Protein AF-I2CQ21-F1 (afdb_monomer)

Solvent-accessible surface area (backbone atoms only — not comparable to full-atom values): 5285 Å² total; per-residue (Å²): 84,72,66,58,32,40,74,77,46,76,63,48,84,68,95,44,63,72,60,32,46,68,35,69,90,32,47,75,69,53,30,38,48,48,36,18,72,77,64,67,38,80,33,63,74,72,47,75,64,55,52,50,48,34,45,73,70,59,76,43,76,92,64,90,50,64,68,62,47,37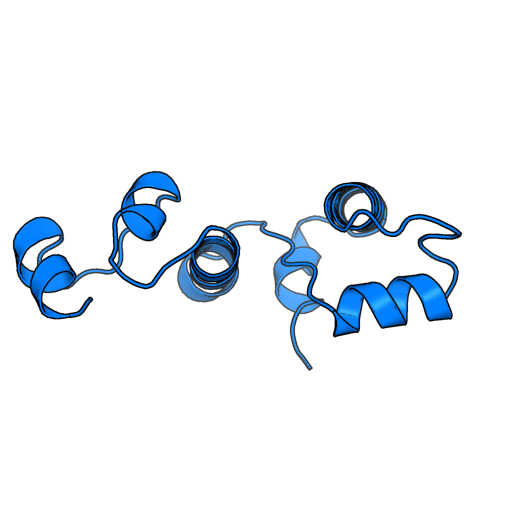,53,52,49,59,71,73,42,61,65,90,46,31,58,61,74,68,66,135

Secondary structure (DSSP, 8-state):
-HHHHHHHHTTPPPSSHHHHHTSTT--HHHHHHHHHHHS--------HHHHHHHHHTTSS-S---HHHHHHHHHHHS-GGGHHHHT--

Sequence (88 aa):
MAQKLVDDFGGEVPSTFAELESLPGVGHKTASVVMSEAFAYPAFPVDTHVHRCARRWGLCQDTPDVKKVEAALKALFPQESWSKIGLQ

pLDDT: mean 74.21, std 7.57, range [41.22, 82.88]

Nearest PDB structures (foldseek):
  1p59-assembly1_A  TM=8.375E-01  e=4.959E-06  Geobacillus stearothermophilus
  1orp-assembly1_A  TM=8.229E-01  e=2.128E-05  Geobacillus stearothermophilus
  8dwd-assembly1_A  TM=7.983E-01  e=1.003E-01  Geobacillus stearothermophilus
  6u7t-assembly1_A  TM=7.982E-01  e=8.970E-02  Geobacillus stearothermophilus
  1kqj-assembly1_A  TM=6.335E-01  e=1.661E-01  Escherichia coli

Radius of gyration: 14.94 Å; Cα contacts (8 Å, |Δi|>4): 87; chains: 1; bounding box: 37×22×37 Å

InterPro domains:
  IPR000445 Helix-hairpin-helix motif [PF00633] (9-36)
  IPR003265 HhH-GPD domain [PF00730] (2-78)
  IPR003265 HhH-GPD domain [SM00478] (1-88)
  IPR003265 HhH-GPD domain [cd00056] (1-85)
  IPR004036 Endonuclease III-like, conserved site-2 [PS01155] (11-40)
  IPR011257 DNA glycosylase [SSF48150] (1-85)
  IPR023170 Helix-hairpin-helix, base-excision DNA repair, C-terminal [G3DSA:1.10.1670.10] (42-82)

Foldseek 3Di:
DQVCCCVVVVRDDDQDQVVQCVDVPRDSLNSLLCNCPVVVHLGQRDDPVNVVVCCVVVLDPPDPDSVVSRVSVPVVDDSNCRSVVNDD

Mean predicted aligned error: 9.64 Å

Structure (mmCIF, N/CA/C/O backbone):
data_AF-I2CQ21-F1
#
_entry.id   AF-I2CQ21-F1
#
loop_
_atom_site.group_PDB
_atom_site.id
_atom_site.type_symbol
_atom_site.label_atom_id
_atom_site.label_alt_id
_atom_site.label_comp_id
_atom_site.label_asym_id
_atom_site.label_entity_id
_atom_site.label_seq_id
_atom_site.pdbx_PDB_ins_code
_atom_site.Cartn_x
_atom_site.Cartn_y
_atom_site.Cartn_z
_atom_site.occupancy
_atom_site.B_iso_or_equiv
_atom_site.auth_seq_id
_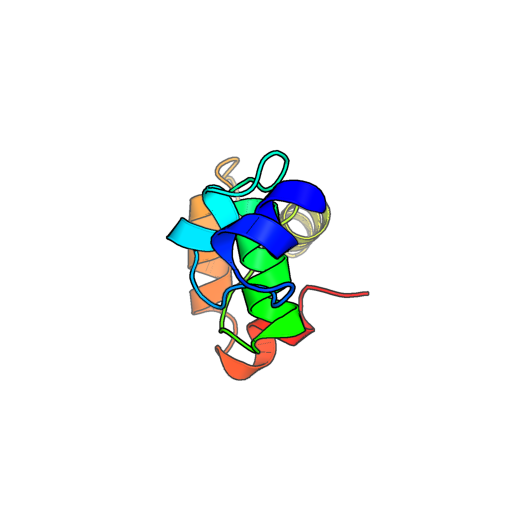atom_site.auth_comp_id
_atom_site.auth_asym_id
_atom_site.auth_atom_id
_atom_site.pdbx_PDB_model_num
ATOM 1 N N . MET A 1 1 ? -6.423 2.433 17.571 1.00 64.81 1 MET A N 1
ATOM 2 C CA . MET A 1 1 ? -6.915 1.736 16.366 1.00 64.81 1 MET A CA 1
ATOM 3 C C . MET A 1 1 ? -8.192 0.958 16.664 1.00 64.81 1 MET A C 1
ATOM 5 O O . MET A 1 1 ? -9.226 1.387 16.186 1.00 64.81 1 MET A O 1
ATOM 9 N N . ALA A 1 2 ? -8.157 -0.087 17.503 1.00 69.81 2 ALA A N 1
ATOM 10 C CA . ALA A 1 2 ? -9.335 -0.921 17.796 1.00 69.81 2 ALA A CA 1
ATOM 11 C C . ALA A 1 2 ? -10.542 -0.145 18.362 1.00 69.81 2 ALA A C 1
ATOM 13 O O . ALA A 1 2 ? -11.645 -0.314 17.868 1.00 69.81 2 ALA A O 1
ATOM 14 N N . GLN A 1 3 ? -10.324 0.761 19.324 1.00 76.19 3 GLN A N 1
ATOM 15 C CA . GLN A 1 3 ? -11.409 1.545 19.932 1.00 76.19 3 GLN A CA 1
ATOM 16 C C . GLN A 1 3 ? -12.144 2.422 18.902 1.00 76.19 3 GLN A C 1
ATOM 18 O O . GLN A 1 3 ? -13.351 2.327 18.761 1.00 76.19 3 GLN A O 1
ATOM 23 N N . LYS A 1 4 ? -11.394 3.173 18.082 1.00 75.56 4 LYS A N 1
ATOM 24 C CA . LYS A 1 4 ? -11.954 4.030 17.025 1.00 75.56 4 LYS A CA 1
ATOM 25 C C . LYS A 1 4 ? -12.696 3.237 15.940 1.00 75.56 4 LYS A C 1
ATOM 27 O O . LYS A 1 4 ? -13.675 3.719 15.398 1.00 75.56 4 LYS A O 1
ATOM 32 N N . LEU A 1 5 ? -12.243 2.022 15.627 1.00 77.44 5 LEU A N 1
ATOM 33 C CA . LEU A 1 5 ? -12.923 1.156 14.660 1.00 77.44 5 LEU A CA 1
ATOM 34 C C . LEU A 1 5 ? -14.306 0.722 15.168 1.00 77.44 5 LEU A C 1
ATOM 36 O O . LEU A 1 5 ? -15.267 0.686 14.410 1.00 77.44 5 LEU A O 1
ATOM 40 N N . VAL A 1 6 ? -14.402 0.397 16.458 1.00 78.81 6 VAL A N 1
ATOM 41 C CA . VAL A 1 6 ? -15.667 0.011 17.091 1.00 78.81 6 VAL A CA 1
ATOM 42 C C . VAL 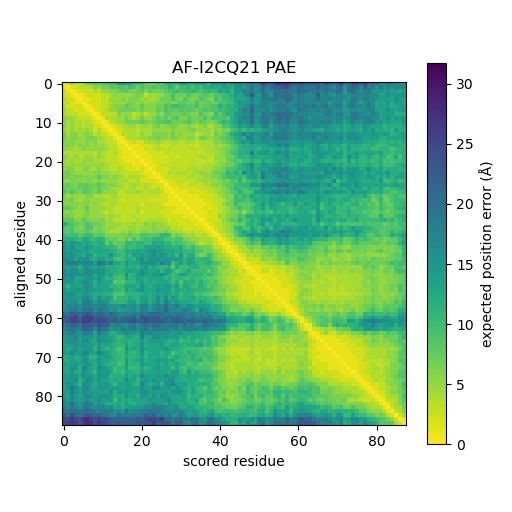A 1 6 ? -16.596 1.216 17.225 1.00 78.81 6 VAL A C 1
ATOM 44 O O . VAL A 1 6 ? -17.773 1.104 16.893 1.00 78.81 6 VAL A O 1
ATOM 47 N N . ASP A 1 7 ? -16.059 2.359 17.651 1.00 80.56 7 ASP A N 1
ATOM 48 C CA . ASP A 1 7 ? -16.846 3.559 17.934 1.00 80.56 7 ASP A CA 1
ATOM 49 C C . ASP A 1 7 ? -17.354 4.250 16.650 1.00 80.56 7 ASP A C 1
ATOM 51 O O . ASP A 1 7 ? -18.529 4.608 16.580 1.00 80.56 7 ASP A O 1
ATOM 55 N N . ASP A 1 8 ? -16.503 4.397 15.623 1.00 78.19 8 ASP A N 1
ATOM 56 C CA . ASP A 1 8 ? -16.826 5.163 14.405 1.00 78.19 8 ASP A CA 1
ATOM 57 C C . ASP A 1 8 ? -17.300 4.276 13.236 1.00 78.19 8 ASP A C 1
ATOM 59 O O . ASP A 1 8 ? -18.053 4.739 12.380 1.00 78.19 8 ASP A O 1
ATOM 63 N N . PHE A 1 9 ? -16.873 3.007 13.185 1.00 78.44 9 PHE A N 1
ATOM 64 C CA . PHE A 1 9 ? -17.130 2.091 12.059 1.00 78.44 9 PHE A CA 1
ATOM 65 C C . PHE A 1 9 ? -17.864 0.804 12.473 1.00 78.44 9 PHE A C 1
ATOM 67 O O . PHE A 1 9 ? -17.934 -0.152 11.704 1.00 78.44 9 PHE A O 1
ATOM 74 N N . GLY A 1 10 ? -18.402 0.741 13.698 1.00 78.50 10 GLY A N 1
ATOM 75 C CA . GLY A 1 10 ? -19.194 -0.401 14.171 1.00 78.50 10 GLY A CA 1
ATOM 76 C C . GLY 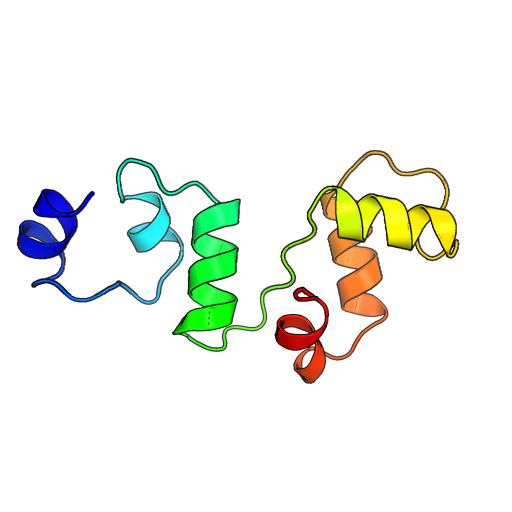A 1 10 ? -18.414 -1.716 14.283 1.00 78.50 10 GLY A C 1
ATOM 77 O O . GLY A 1 10 ? -19.013 -2.785 14.358 1.00 78.50 10 GLY A O 1
ATOM 78 N N . GLY A 1 11 ? -17.080 -1.651 14.293 1.00 77.31 11 GLY A N 1
ATOM 79 C CA . GLY A 1 11 ? -16.201 -2.819 14.319 1.00 77.31 11 GLY A CA 1
ATOM 80 C C . GLY A 1 11 ? -15.879 -3.397 12.940 1.00 77.31 11 GLY A C 1
ATOM 81 O O . GL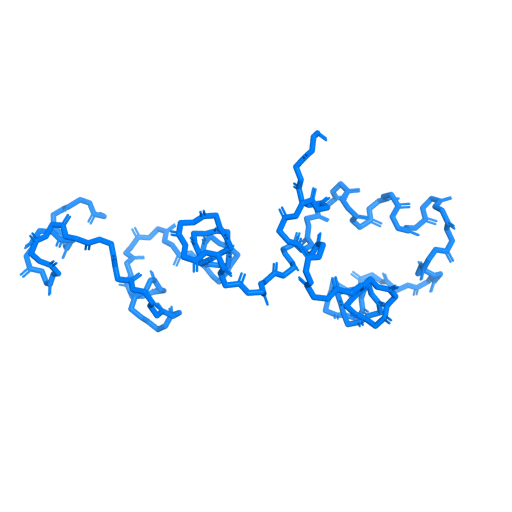Y A 1 11 ? -15.146 -4.383 12.866 1.00 77.31 11 GLY A O 1
ATOM 82 N N . GLU A 1 12 ? -16.364 -2.782 11.860 1.00 78.62 12 GLU A N 1
ATOM 83 C CA . GLU A 1 12 ? -16.024 -3.165 10.491 1.00 78.62 12 GLU A CA 1
ATOM 84 C C . GLU A 1 12 ? -14.853 -2.332 9.958 1.00 78.62 12 GLU A C 1
ATOM 86 O O . GLU A 1 12 ? -14.652 -1.170 10.315 1.00 78.62 12 GLU A O 1
ATOM 91 N N . VAL A 1 13 ? -14.030 -2.948 9.107 1.00 79.75 13 VAL A N 1
ATOM 92 C CA . VAL A 1 13 ? -12.936 -2.236 8.442 1.00 79.75 13 VAL A CA 1
ATOM 93 C C . VAL A 1 13 ? -13.531 -1.426 7.290 1.00 79.75 13 VAL A C 1
ATOM 95 O O . VAL A 1 13 ? -14.183 -2.019 6.432 1.00 79.75 13 VAL A O 1
ATOM 98 N N . PRO A 1 14 ? -13.319 -0.101 7.234 1.00 79.12 14 PRO A N 1
ATOM 99 C CA . PRO A 1 14 ? -13.849 0.715 6.151 1.00 79.12 14 PRO A CA 1
ATOM 100 C C . PRO A 1 14 ? -13.142 0.422 4.823 1.00 79.12 14 PRO A C 1
ATOM 102 O O . PRO A 1 14 ? -11.940 0.152 4.782 1.00 79.12 14 PRO A O 1
ATOM 105 N N . SER A 1 15 ? -13.890 0.522 3.724 1.00 78.06 15 SER A N 1
ATOM 106 C CA . SER A 1 15 ? -13.432 0.200 2.366 1.00 78.06 15 SER A CA 1
ATOM 107 C C . SER A 1 15 ? -12.974 1.425 1.566 1.00 78.06 15 SER A C 1
ATOM 109 O O . SER A 1 15 ? -13.005 1.406 0.333 1.00 78.06 15 SER A O 1
ATOM 111 N N . THR A 1 16 ? -12.606 2.526 2.228 1.00 81.31 16 THR A N 1
ATOM 112 C CA . THR A 1 16 ? -12.121 3.739 1.557 1.00 81.31 16 THR A CA 1
ATOM 113 C C . THR A 1 16 ? -10.787 4.216 2.122 1.00 81.31 16 THR A C 1
ATOM 115 O O . THR A 1 16 ? -10.500 4.094 3.313 1.00 81.31 16 THR A O 1
ATOM 118 N N . PHE A 1 17 ? -9.952 4.801 1.256 1.00 78.56 17 PHE A N 1
ATOM 119 C CA . PHE A 1 17 ? -8.637 5.317 1.646 1.00 78.56 17 PHE A CA 1
ATOM 120 C C . PHE A 1 17 ? -8.722 6.401 2.722 1.00 78.56 17 PHE A C 1
ATOM 122 O O . PHE A 1 17 ? -7.955 6.358 3.675 1.00 78.56 17 PHE A O 1
ATOM 129 N N . ALA A 1 18 ? -9.658 7.345 2.592 1.00 81.62 18 ALA A N 1
ATOM 130 C CA . ALA A 1 18 ? -9.798 8.451 3.538 1.00 81.62 18 ALA A CA 1
ATOM 131 C C . ALA A 1 18 ? -10.178 7.958 4.943 1.00 81.62 18 ALA A C 1
ATOM 133 O O . ALA A 1 18 ? -9.646 8.443 5.939 1.00 81.62 18 ALA A O 1
ATOM 134 N N . GLU A 1 19 ? -11.063 6.964 5.028 1.00 82.25 19 GLU A N 1
ATOM 135 C CA . GLU A 1 19 ? -11.479 6.377 6.301 1.00 82.25 19 GLU A CA 1
ATOM 136 C C . GLU A 1 19 ? -10.367 5.527 6.916 1.00 82.25 19 GLU A C 1
ATOM 138 O O . GLU A 1 19 ? -10.096 5.655 8.110 1.00 82.25 19 GLU A O 1
ATOM 143 N N . LEU A 1 20 ? -9.660 4.732 6.106 1.00 81.44 20 LEU A N 1
ATOM 144 C CA . LEU A 1 20 ? -8.502 3.965 6.564 1.00 81.44 20 LEU A CA 1
ATOM 145 C C . LEU A 1 20 ? -7.384 4.882 7.074 1.00 81.44 20 LEU A C 1
ATOM 147 O O . LEU A 1 20 ? -6.861 4.641 8.155 1.00 81.44 20 LEU A O 1
ATOM 151 N N . GLU A 1 21 ? -7.054 5.959 6.361 1.00 82.88 21 GLU A N 1
ATOM 152 C CA . GLU A 1 21 ? -6.055 6.951 6.794 1.00 82.88 21 GLU A CA 1
ATOM 153 C C . GLU A 1 21 ? -6.491 7.752 8.026 1.00 82.88 21 GLU A C 1
ATOM 155 O O . GLU A 1 21 ? -5.653 8.272 8.764 1.00 82.88 21 GLU A O 1
ATOM 160 N N . SER A 1 22 ? -7.797 7.828 8.294 1.00 82.88 22 SER A N 1
ATOM 161 C CA . SER A 1 22 ? -8.316 8.436 9.521 1.00 82.88 22 SER A CA 1
ATOM 162 C C . SER A 1 22 ? -8.034 7.588 10.772 1.00 82.88 22 SER A C 1
ATOM 164 O O . SER A 1 22 ? -8.158 8.085 11.904 1.00 82.88 22 SER A O 1
ATOM 166 N N . LEU A 1 23 ? -7.672 6.308 10.599 1.00 81.94 23 LEU A N 1
ATOM 167 C CA . LEU A 1 23 ? -7.374 5.408 11.703 1.00 81.94 23 LEU A CA 1
ATOM 168 C C . LEU A 1 23 ? -5.966 5.681 12.255 1.00 81.94 23 LEU A C 1
ATOM 170 O O . LEU A 1 23 ? -4.976 5.659 11.521 1.00 81.94 23 LEU A O 1
ATOM 174 N N . PRO A 1 24 ? -5.826 5.872 13.578 1.00 78.44 24 PRO A N 1
ATOM 175 C CA . PRO A 1 24 ? -4.526 6.120 14.185 1.00 78.44 24 PRO A CA 1
ATOM 176 C C . PRO A 1 24 ? -3.615 4.898 14.008 1.00 78.44 24 PRO A C 1
ATOM 178 O O . PRO A 1 24 ? -3.919 3.819 14.524 1.00 78.44 24 PRO A O 1
ATOM 181 N N . GLY A 1 25 ? -2.500 5.095 13.296 1.00 78.50 25 GLY A N 1
ATOM 182 C CA . GLY A 1 25 ? -1.510 4.061 12.963 1.00 78.50 25 GLY A CA 1
ATOM 183 C C . GLY A 1 25 ? -1.577 3.540 11.521 1.00 78.50 25 GLY A C 1
ATOM 184 O O . GLY A 1 25 ? -0.692 2.787 11.114 1.00 78.50 25 GLY A O 1
ATOM 185 N N . VAL A 1 26 ? -2.572 3.956 10.732 1.00 80.81 26 VAL A N 1
ATOM 186 C CA . VAL A 1 26 ? -2.715 3.572 9.321 1.00 80.81 26 VAL A CA 1
ATOM 187 C C . VAL A 1 26 ? -2.274 4.738 8.436 1.00 80.81 26 VAL A C 1
ATOM 189 O O . VAL A 1 26 ? -2.962 5.742 8.314 1.00 80.81 26 VAL A O 1
ATOM 192 N N . GLY A 1 27 ? -1.093 4.619 7.825 1.00 80.31 27 GLY A N 1
ATOM 193 C CA . GLY A 1 27 ? -0.642 5.552 6.786 1.00 80.31 27 GLY A CA 1
ATOM 194 C C . GLY A 1 27 ? -1.067 5.106 5.383 1.00 80.31 27 GLY A C 1
ATOM 195 O O . GLY A 1 27 ? -1.521 3.977 5.201 1.00 80.31 27 GLY A O 1
ATOM 196 N N . HIS A 1 28 ? -0.815 5.947 4.373 1.00 78.12 28 HIS A N 1
ATOM 197 C CA . HIS A 1 28 ? -1.174 5.698 2.965 1.00 78.12 28 HIS A CA 1
ATOM 198 C C . HIS A 1 28 ? -0.748 4.313 2.444 1.00 78.12 28 HIS A C 1
ATOM 200 O O . HIS A 1 28 ? -1.487 3.631 1.732 1.00 78.12 28 HIS A O 1
ATOM 206 N N . LYS A 1 29 ? 0.442 3.846 2.846 1.00 74.00 29 LYS A N 1
ATOM 207 C CA . LYS A 1 29 ? 0.945 2.513 2.484 1.00 74.00 29 LYS A CA 1
ATOM 208 C C . LYS A 1 29 ? 0.118 1.395 3.124 1.00 74.00 29 LYS A C 1
ATOM 210 O O . LYS A 1 29 ? -0.249 0.446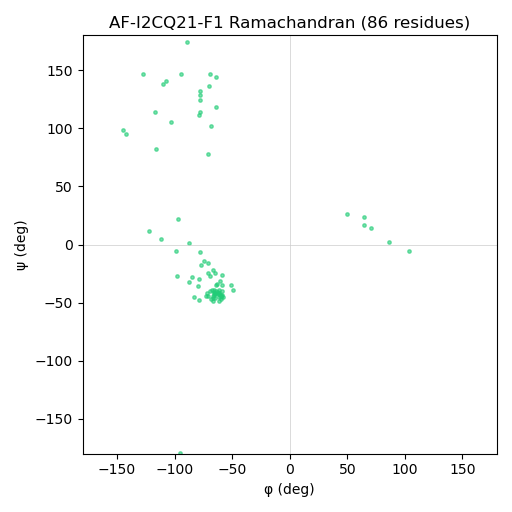 2.442 1.00 74.00 29 LYS A O 1
ATOM 215 N N . THR A 1 30 ? -0.181 1.509 4.416 1.00 78.62 30 THR A N 1
ATOM 216 C CA . THR A 1 30 ? -0.982 0.521 5.151 1.00 78.62 30 THR A CA 1
ATOM 217 C C . THR A 1 30 ? -2.407 0.474 4.609 1.00 78.62 30 THR A C 1
ATOM 219 O O . THR A 1 30 ? -2.923 -0.613 4.369 1.00 78.62 30 THR A O 1
ATOM 222 N N . ALA A 1 31 ? -3.005 1.636 4.327 1.00 80.81 31 ALA A N 1
ATOM 223 C CA . ALA A 1 31 ? -4.309 1.724 3.675 1.00 80.81 31 ALA A CA 1
ATOM 224 C C . ALA A 1 31 ? -4.294 1.031 2.303 1.00 80.81 31 ALA A C 1
ATOM 226 O O . ALA A 1 31 ? -5.184 0.243 2.008 1.00 80.81 31 ALA A O 1
ATOM 227 N N . SER A 1 32 ? -3.242 1.235 1.501 1.00 74.38 32 SER A N 1
ATOM 228 C CA . SER A 1 32 ? -3.094 0.582 0.191 1.00 74.38 32 SER A CA 1
ATOM 229 C C . SER A 1 32 ? -3.027 -0.944 0.282 1.00 74.38 32 SER A C 1
ATOM 231 O O . SER A 1 32 ? -3.616 -1.625 -0.553 1.00 74.38 32 SER A O 1
ATOM 233 N N . VAL A 1 33 ? -2.344 -1.487 1.295 1.00 76.50 33 VAL A N 1
ATOM 234 C CA . VAL A 1 33 ? -2.279 -2.940 1.524 1.00 76.50 33 VAL A CA 1
ATOM 235 C C . VAL A 1 33 ? -3.641 -3.481 1.948 1.00 76.50 33 VAL A C 1
ATOM 237 O O . VAL A 1 33 ? -4.101 -4.454 1.369 1.00 76.50 33 VAL A O 1
ATOM 240 N N . VAL A 1 34 ? -4.322 -2.836 2.900 1.00 81.12 34 VAL A N 1
ATOM 241 C CA . VAL A 1 34 ? -5.664 -3.263 3.337 1.00 81.12 34 VAL A CA 1
ATOM 242 C C . VAL A 1 34 ? -6.661 -3.202 2.177 1.00 81.12 34 VAL A C 1
ATOM 244 O O . VAL A 1 34 ? -7.422 -4.139 1.976 1.00 81.12 34 VAL A O 1
ATOM 247 N N . MET A 1 35 ? -6.615 -2.151 1.358 1.00 80.75 35 MET A N 1
ATOM 248 C CA . MET A 1 35 ? -7.445 -2.032 0.156 1.00 80.75 35 MET A CA 1
ATOM 249 C C . MET A 1 35 ? -7.150 -3.139 -0.867 1.00 80.75 35 MET A C 1
ATOM 251 O O . MET A 1 35 ? -8.084 -3.721 -1.416 1.00 80.75 35 MET A O 1
ATOM 255 N N . SER A 1 36 ? -5.875 -3.464 -1.096 1.00 74.25 36 SER A N 1
ATOM 256 C CA . SER A 1 36 ? -5.467 -4.540 -2.011 1.00 74.25 36 SER A CA 1
ATOM 257 C C . SER A 1 36 ? -5.871 -5.929 -1.513 1.00 74.25 36 SER A C 1
ATOM 259 O O . SER A 1 36 ? -6.449 -6.708 -2.265 1.00 74.25 36 SER A O 1
ATOM 261 N N . GLU A 1 37 ? -5.580 -6.237 -0.249 1.00 74.69 37 GLU A N 1
ATOM 262 C CA . GLU A 1 37 ? -5.737 -7.577 0.328 1.00 74.69 37 GLU A CA 1
ATOM 263 C C . GLU A 1 37 ? -7.168 -7.856 0.798 1.00 74.69 37 GLU A C 1
ATOM 265 O O . GLU A 1 37 ? -7.714 -8.921 0.525 1.00 74.69 37 GLU A O 1
ATOM 270 N N . ALA A 1 38 ? -7.793 -6.909 1.505 1.00 75.31 38 ALA A N 1
ATOM 271 C CA . ALA A 1 38 ? -9.114 -7.112 2.102 1.00 75.31 38 ALA A CA 1
ATOM 272 C C . ALA A 1 38 ? -10.259 -6.769 1.140 1.00 75.31 38 ALA A C 1
ATOM 274 O O . ALA A 1 38 ? -11.309 -7.404 1.194 1.00 75.31 38 ALA A O 1
ATOM 275 N N . PHE A 1 39 ? -10.061 -5.790 0.250 1.00 73.62 39 PHE A N 1
ATOM 276 C CA . PHE A 1 39 ? -11.110 -5.296 -0.653 1.00 73.62 39 PHE A CA 1
ATOM 277 C C . PHE A 1 39 ? -10.865 -5.618 -2.129 1.00 73.62 39 PHE A C 1
ATOM 279 O O . PHE A 1 39 ? -11.633 -5.168 -2.978 1.00 73.62 39 PHE A O 1
ATOM 286 N N . ALA A 1 40 ? -9.811 -6.384 -2.447 1.00 68.25 40 ALA A N 1
ATOM 287 C CA . ALA A 1 40 ? -9.398 -6.699 -3.818 1.00 68.25 40 ALA A CA 1
ATOM 288 C C . ALA A 1 40 ? -9.289 -5.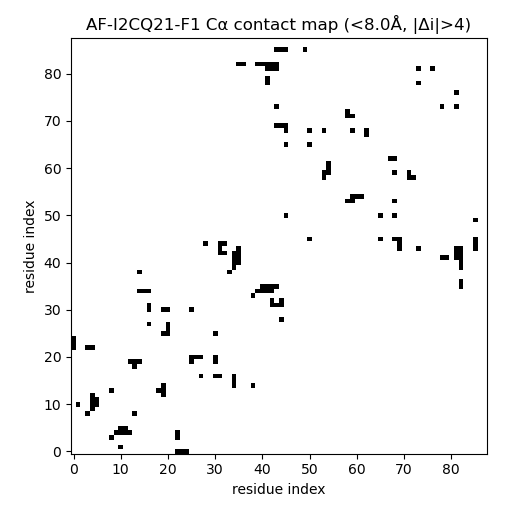452 -4.719 1.00 68.25 40 ALA A C 1
ATOM 290 O O . ALA A 1 40 ? -9.457 -5.524 -5.939 1.00 68.25 40 ALA A O 1
ATOM 291 N N . TYR A 1 41 ? -9.028 -4.289 -4.117 1.00 70.56 41 TYR A N 1
ATOM 292 C CA . TYR A 1 41 ? -8.882 -3.044 -4.846 1.00 70.56 41 TYR A CA 1
ATOM 293 C C . TYR A 1 41 ? -7.574 -3.104 -5.639 1.00 70.56 41 TYR A C 1
ATOM 295 O O . TYR A 1 41 ? -6.557 -3.520 -5.081 1.00 70.56 41 TYR A O 1
ATOM 303 N N . PRO A 1 42 ? -7.543 -2.674 -6.911 1.00 63.78 42 PRO A N 1
ATOM 304 C CA . PRO A 1 42 ? -6.325 -2.674 -7.712 1.00 63.78 42 PRO A CA 1
ATOM 305 C C . PRO A 1 42 ? -5.367 -1.585 -7.205 1.00 63.78 42 PRO A C 1
ATOM 307 O O . PRO A 1 42 ? -5.235 -0.503 -7.780 1.00 63.78 42 PRO A O 1
ATOM 310 N N . ALA A 1 43 ? -4.685 -1.871 -6.101 1.00 66.00 43 ALA A N 1
ATOM 311 C CA . ALA A 1 43 ? -3.573 -1.105 -5.573 1.00 66.00 43 ALA A CA 1
ATOM 312 C C . ALA A 1 43 ? -2.283 -1.897 -5.798 1.00 66.00 43 ALA A C 1
ATOM 314 O O . ALA A 1 43 ? -2.251 -3.117 -5.677 1.00 66.00 43 ALA A O 1
ATOM 315 N N . PHE A 1 44 ? -1.213 -1.189 -6.153 1.00 67.31 44 PHE A N 1
ATOM 316 C CA . PHE A 1 44 ? 0.099 -1.783 -6.388 1.00 67.31 44 PHE A CA 1
ATOM 317 C C . PHE A 1 44 ? 1.077 -1.229 -5.349 1.00 67.31 44 PHE A C 1
ATOM 319 O O . PHE A 1 44 ? 1.760 -0.238 -5.620 1.00 67.31 44 PHE A O 1
ATOM 326 N N . PRO A 1 45 ? 1.101 -1.786 -4.126 1.00 66.31 45 PRO A N 1
ATOM 327 C CA . PRO A 1 45 ? 1.983 -1.295 -3.081 1.00 66.31 45 PRO A CA 1
ATOM 328 C C . PRO A 1 45 ? 3.440 -1.603 -3.448 1.00 66.31 45 PRO A C 1
ATOM 330 O O . PRO A 1 45 ? 3.919 -2.721 -3.285 1.00 66.31 45 PRO A O 1
ATOM 333 N N . VAL A 1 46 ? 4.174 -0.597 -3.928 1.00 66.62 46 VAL A N 1
ATOM 334 C CA . VAL A 1 46 ? 5.623 -0.721 -4.133 1.00 66.62 46 VAL A CA 1
ATOM 335 C C . VAL A 1 46 ? 6.320 -0.563 -2.790 1.00 66.62 46 VAL A C 1
ATOM 337 O O . VAL A 1 46 ? 6.348 0.519 -2.201 1.00 66.62 46 VAL A O 1
ATOM 340 N N . ASP A 1 47 ? 6.902 -1.647 -2.292 1.00 70.94 47 ASP A N 1
ATOM 341 C CA . ASP A 1 47 ? 7.794 -1.605 -1.143 1.00 70.94 47 ASP A CA 1
ATOM 342 C C . ASP A 1 47 ? 9.273 -1.521 -1.568 1.00 70.94 47 ASP A C 1
ATOM 344 O O . ASP A 1 47 ? 9.624 -1.456 -2.748 1.00 70.94 47 ASP A O 1
ATOM 348 N N . THR A 1 48 ? 10.174 -1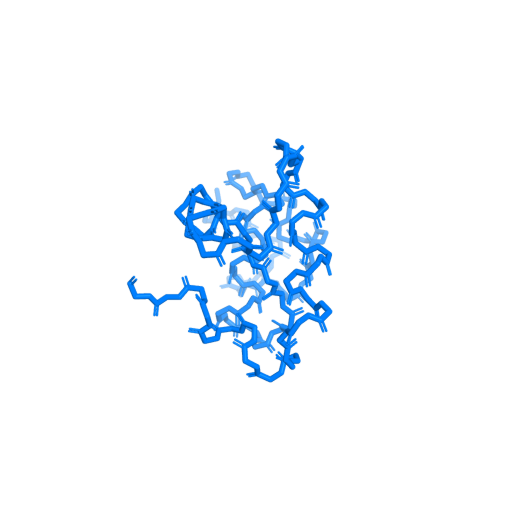.496 -0.587 1.00 73.50 48 THR A N 1
ATOM 349 C CA . THR A 1 48 ? 11.621 -1.443 -0.828 1.00 73.50 48 THR A CA 1
ATOM 350 C C . THR A 1 48 ? 12.159 -2.700 -1.517 1.00 73.50 48 THR A C 1
ATOM 352 O O . THR A 1 48 ? 13.190 -2.624 -2.186 1.00 73.50 48 THR A O 1
ATOM 355 N N . HIS A 1 49 ? 11.490 -3.849 -1.390 1.00 76.88 49 HIS A N 1
ATOM 356 C CA . HIS A 1 49 ? 11.888 -5.106 -2.020 1.00 76.88 49 HIS A CA 1
ATOM 357 C C . HIS A 1 49 ? 11.477 -5.127 -3.492 1.00 76.88 49 HIS A C 1
ATOM 359 O O . HIS A 1 49 ? 12.325 -5.387 -4.345 1.00 76.88 49 HIS A O 1
ATOM 365 N N . VAL A 1 50 ? 10.234 -4.758 -3.802 1.00 74.44 50 VAL A N 1
ATOM 366 C CA . VAL A 1 50 ? 9.719 -4.576 -5.164 1.00 74.44 50 VAL A CA 1
ATOM 367 C C . VAL A 1 50 ? 10.533 -3.512 -5.892 1.00 74.44 50 VAL A C 1
ATOM 369 O O . VAL A 1 50 ? 10.978 -3.743 -7.014 1.00 74.44 50 VAL A O 1
ATOM 372 N N . HIS A 1 51 ? 10.827 -2.382 -5.240 1.00 75.50 51 HIS A N 1
ATOM 373 C CA . HIS A 1 51 ? 11.694 -1.340 -5.803 1.00 75.50 51 HIS A CA 1
ATOM 374 C C . HIS A 1 51 ? 13.099 -1.864 -6.125 1.00 75.50 51 HIS A C 1
ATOM 376 O O . HIS A 1 51 ? 13.628 -1.627 -7.215 1.00 75.50 51 HIS A O 1
ATOM 382 N N . ARG A 1 52 ? 13.694 -2.638 -5.210 1.00 77.88 52 ARG A N 1
ATOM 383 C CA . ARG A 1 52 ? 15.007 -3.263 -5.409 1.00 77.88 52 ARG A CA 1
ATOM 384 C C . ARG A 1 52 ? 14.993 -4.294 -6.540 1.00 77.88 52 ARG A C 1
ATOM 386 O O . ARG A 1 52 ? 15.931 -4.316 -7.336 1.00 77.88 52 ARG A O 1
ATOM 393 N N . CYS A 1 53 ? 13.954 -5.120 -6.642 1.00 79.88 53 CYS A N 1
ATOM 394 C CA . CYS A 1 53 ? 13.792 -6.097 -7.719 1.00 79.88 53 CYS A CA 1
ATOM 395 C C . CYS A 1 53 ? 13.575 -5.413 -9.073 1.00 79.88 53 CYS A C 1
ATOM 397 O O . CYS A 1 53 ? 14.260 -5.753 -10.032 1.00 79.88 53 CYS A O 1
ATOM 399 N N . ALA A 1 54 ? 12.722 -4.388 -9.139 1.00 78.19 54 ALA A N 1
ATOM 400 C CA . ALA A 1 54 ? 12.488 -3.604 -10.350 1.00 78.19 54 ALA A CA 1
ATOM 401 C C . ALA A 1 54 ? 13.776 -2.949 -10.871 1.00 78.19 54 ALA A C 1
ATOM 403 O O . ALA A 1 54 ? 14.042 -2.972 -12.072 1.00 78.19 54 ALA A O 1
ATOM 404 N N . ARG A 1 55 ? 14.621 -2.432 -9.969 1.00 77.94 55 ARG A N 1
ATOM 405 C CA . ARG A 1 55 ? 15.961 -1.940 -10.326 1.00 77.94 55 ARG A CA 1
ATOM 406 C C . ARG A 1 55 ? 16.874 -3.057 -10.819 1.00 77.94 55 ARG A C 1
ATOM 408 O O . ARG A 1 55 ? 17.528 -2.898 -11.843 1.00 77.94 55 ARG A O 1
ATOM 415 N N . ARG A 1 56 ? 16.910 -4.193 -10.116 1.00 79.56 56 ARG A N 1
ATOM 416 C CA . ARG A 1 56 ? 17.771 -5.335 -10.464 1.00 79.56 56 ARG A CA 1
ATOM 417 C C . ARG A 1 56 ? 17.411 -5.960 -11.812 1.00 79.56 56 ARG A C 1
ATOM 419 O O . ARG A 1 56 ? 18.301 -6.406 -12.525 1.00 79.56 56 ARG A O 1
ATOM 426 N N . TRP A 1 57 ? 16.129 -5.979 -12.155 1.00 80.06 57 TRP A N 1
ATOM 427 C CA . TRP A 1 57 ? 15.623 -6.480 -13.433 1.00 80.06 57 TRP A CA 1
ATOM 428 C C . TRP A 1 57 ? 15.606 -5.422 -14.542 1.00 80.06 57 TRP A C 1
ATOM 430 O O . TRP A 1 57 ? 15.183 -5.719 -15.653 1.00 80.06 57 TRP A O 1
ATOM 440 N N . GLY A 1 58 ? 16.066 -4.196 -14.270 1.00 76.62 58 GLY A N 1
ATOM 441 C CA . GLY A 1 58 ? 16.122 -3.125 -15.266 1.00 76.62 58 GLY A CA 1
ATOM 442 C C . GLY A 1 58 ? 14.755 -2.565 -15.674 1.00 76.62 58 GLY A C 1
ATOM 443 O O . GLY A 1 58 ? 14.680 -1.832 -16.652 1.00 76.62 58 GLY A O 1
ATOM 444 N N . LEU A 1 59 ? 13.689 -2.869 -14.923 1.00 74.69 59 LEU A N 1
ATOM 445 C CA . LEU A 1 59 ? 12.325 -2.382 -15.176 1.00 74.69 59 LEU A CA 1
ATOM 446 C C . LEU A 1 59 ? 12.171 -0.887 -14.867 1.00 74.69 59 LEU A C 1
ATOM 448 O O . LEU A 1 59 ? 11.296 -0.221 -15.410 1.00 74.69 59 LEU A O 1
ATOM 452 N N . CYS A 1 60 ? 13.021 -0.353 -13.989 1.00 68.44 60 CYS A N 1
ATOM 453 C CA . CYS A 1 60 ? 13.125 1.074 -13.702 1.00 68.44 60 CYS A CA 1
ATOM 454 C C . CYS A 1 60 ? 14.593 1.439 -13.483 1.00 68.44 60 CYS A C 1
ATOM 456 O O . CYS A 1 60 ? 15.126 1.283 -12.381 1.00 68.44 60 CYS A O 1
ATOM 458 N N . GLN A 1 61 ? 15.252 1.906 -14.542 1.00 60.69 61 GLN A N 1
ATOM 459 C CA . GLN A 1 61 ? 16.610 2.438 -14.463 1.00 60.69 61 GLN A CA 1
ATOM 460 C C . GLN A 1 61 ? 16.571 3.873 -13.894 1.00 60.69 61 GLN A C 1
ATOM 462 O O . GLN A 1 61 ? 15.739 4.691 -14.279 1.00 60.69 61 GLN A O 1
ATOM 467 N N . ASP A 1 62 ? 17.436 4.151 -12.916 1.00 59.62 62 ASP A N 1
ATOM 468 C CA . ASP A 1 62 ? 17.782 5.495 -12.417 1.00 59.62 62 ASP A CA 1
ATOM 469 C C . ASP A 1 62 ? 16.725 6.370 -11.727 1.00 59.62 62 ASP A C 1
ATOM 471 O O . ASP A 1 62 ? 16.898 7.581 -11.607 1.00 59.62 62 ASP A O 1
ATOM 475 N N . THR A 1 63 ? 15.669 5.793 -11.148 1.00 64.69 63 THR A N 1
ATOM 476 C CA . THR A 1 63 ? 14.708 6.596 -10.369 1.00 64.69 63 THR A CA 1
ATOM 477 C C . THR A 1 63 ? 14.643 6.200 -8.886 1.00 64.69 63 THR A C 1
ATOM 479 O O . THR A 1 63 ? 14.255 5.073 -8.556 1.00 64.69 63 THR A O 1
ATOM 482 N N . PRO A 1 64 ? 15.055 7.078 -7.942 1.00 67.19 64 PRO A N 1
ATOM 483 C CA . PRO A 1 64 ? 14.876 6.857 -6.499 1.00 67.19 64 PRO A CA 1
ATOM 484 C C . PRO A 1 64 ? 13.430 7.071 -6.042 1.00 67.19 64 PRO A C 1
ATOM 486 O O . PRO A 1 64 ? 13.067 6.652 -4.950 1.00 67.19 64 PRO A O 1
ATOM 489 N N . ASP A 1 65 ? 12.602 7.688 -6.882 1.00 75.88 65 ASP A N 1
ATOM 490 C CA . ASP A 1 65 ? 11.211 7.987 -6.579 1.00 75.88 65 ASP A CA 1
ATOM 491 C C . ASP A 1 65 ? 10.317 6.744 -6.716 1.00 75.88 65 ASP A C 1
ATOM 493 O O . ASP A 1 65 ? 10.109 6.215 -7.811 1.00 75.88 65 ASP A O 1
ATOM 497 N N . VAL A 1 66 ? 9.765 6.298 -5.588 1.00 72.12 66 VAL A N 1
ATOM 498 C CA . VAL A 1 66 ? 8.844 5.158 -5.510 1.00 72.12 66 VAL A CA 1
ATOM 499 C C . VAL A 1 66 ? 7.603 5.390 -6.375 1.00 72.12 66 VAL A C 1
ATOM 501 O O . VAL A 1 66 ? 7.146 4.451 -7.019 1.00 72.12 66 VAL A O 1
ATOM 504 N N . LYS A 1 67 ? 7.108 6.632 -6.487 1.00 75.75 67 LYS A N 1
ATOM 505 C CA . LYS A 1 67 ? 5.894 6.945 -7.262 1.00 75.75 67 LYS A CA 1
ATOM 506 C C . LYS A 1 67 ? 6.082 6.709 -8.756 1.00 75.75 67 LYS A C 1
ATOM 508 O O . LYS A 1 67 ? 5.185 6.224 -9.438 1.00 75.75 67 LYS A O 1
ATOM 513 N N . LYS A 1 68 ? 7.261 7.049 -9.275 1.00 77.62 68 LYS A N 1
ATOM 514 C CA . LYS A 1 68 ? 7.609 6.825 -10.684 1.00 77.62 68 LYS A CA 1
ATOM 515 C C . LYS A 1 68 ? 7.771 5.339 -10.986 1.00 77.62 68 LYS A C 1
ATOM 517 O O . LYS A 1 68 ? 7.311 4.883 -12.028 1.00 77.62 68 LYS A O 1
ATOM 522 N N . VAL A 1 69 ? 8.379 4.588 -10.065 1.00 77.88 69 VAL A N 1
ATOM 523 C CA . VAL A 1 69 ? 8.498 3.129 -10.193 1.00 77.88 69 VAL A CA 1
ATOM 524 C C . VAL A 1 69 ? 7.127 2.463 -10.126 1.00 77.88 69 VAL A C 1
ATOM 526 O O . VAL A 1 69 ? 6.831 1.600 -10.943 1.00 77.88 69 VAL A O 1
ATOM 529 N N . GLU A 1 70 ? 6.256 2.911 -9.227 1.00 76.88 70 GLU A N 1
ATOM 530 C CA . GLU A 1 70 ? 4.872 2.450 -9.146 1.00 76.88 70 GLU A CA 1
ATOM 531 C C . GLU A 1 70 ? 4.103 2.720 -10.442 1.00 76.88 70 GLU A C 1
ATOM 533 O O . GLU A 1 70 ? 3.468 1.810 -10.966 1.00 76.88 70 GLU A O 1
ATOM 538 N N . ALA A 1 71 ? 4.200 3.925 -11.010 1.00 78.25 71 ALA A N 1
ATOM 539 C CA . ALA A 1 71 ? 3.551 4.248 -12.279 1.00 78.25 71 ALA A CA 1
ATOM 540 C C . ALA A 1 71 ? 4.065 3.380 -13.442 1.00 78.25 71 ALA A C 1
ATOM 542 O O . ALA A 1 71 ? 3.270 2.888 -14.241 1.00 78.25 71 ALA A O 1
ATOM 543 N N . ALA A 1 72 ? 5.379 3.151 -13.517 1.00 79.00 72 ALA A N 1
ATOM 544 C CA . ALA A 1 72 ? 5.979 2.302 -14.542 1.00 79.00 72 ALA A CA 1
ATOM 545 C C . ALA A 1 72 ? 5.558 0.831 -14.395 1.00 79.00 72 ALA A C 1
ATOM 547 O O . ALA A 1 72 ? 5.191 0.195 -15.380 1.00 79.00 72 ALA A O 1
ATOM 548 N N . LEU A 1 73 ? 5.549 0.295 -13.171 1.00 77.81 73 LEU A N 1
ATOM 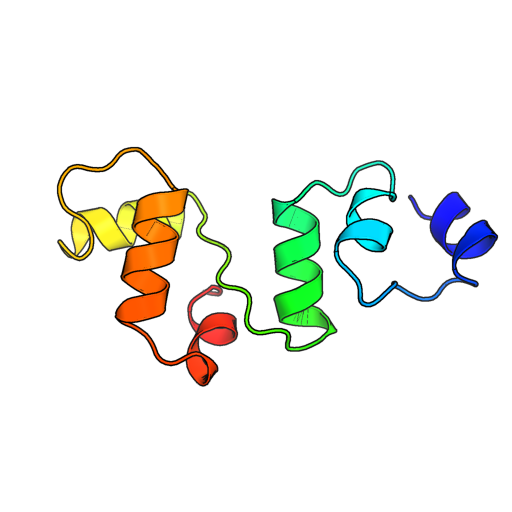549 C CA . LEU A 1 73 ? 5.118 -1.080 -12.903 1.00 77.81 73 LEU A CA 1
ATOM 550 C C . LEU A 1 73 ? 3.615 -1.259 -13.158 1.00 77.81 73 LEU A C 1
ATOM 552 O O . LEU A 1 73 ? 3.222 -2.246 -13.773 1.00 77.81 73 LEU A O 1
ATOM 556 N N . LYS A 1 74 ? 2.783 -0.275 -12.798 1.00 77.62 74 LYS A N 1
ATOM 557 C CA . LYS A 1 74 ? 1.355 -0.255 -13.153 1.00 77.62 74 LYS A CA 1
ATOM 558 C C . LYS A 1 74 ? 1.119 -0.243 -14.667 1.00 77.62 74 LYS A C 1
ATOM 560 O O . LYS A 1 74 ? 0.122 -0.790 -15.118 1.00 77.62 74 LYS A O 1
ATOM 565 N N . ALA A 1 75 ? 2.012 0.363 -15.450 1.00 80.12 75 ALA A N 1
ATOM 566 C CA . ALA A 1 75 ? 1.938 0.335 -16.912 1.00 80.12 75 ALA A CA 1
ATOM 567 C C . ALA A 1 75 ? 2.444 -0.989 -17.518 1.00 80.12 75 ALA A C 1
ATOM 569 O O . ALA A 1 75 ? 1.980 -1.391 -18.581 1.00 80.12 75 ALA A O 1
ATOM 570 N N . LEU A 1 76 ? 3.391 -1.659 -16.854 1.00 78.81 76 LEU A N 1
ATOM 571 C CA . LEU A 1 76 ? 3.983 -2.927 -17.296 1.00 78.81 76 LEU A CA 1
ATOM 572 C C . LEU A 1 76 ? 3.104 -4.145 -16.986 1.00 78.81 76 LEU A C 1
ATOM 574 O O . LEU A 1 76 ? 3.085 -5.095 -17.766 1.00 78.81 76 LEU A O 1
ATOM 578 N N . PHE A 1 77 ? 2.401 -4.136 -15.852 1.00 76.69 77 PHE A N 1
ATOM 579 C CA . PHE A 1 77 ? 1.612 -5.272 -15.379 1.00 76.69 77 PHE A CA 1
ATOM 580 C C . PHE A 1 77 ? 0.106 -4.994 -15.463 1.00 76.69 77 PHE A C 1
ATOM 582 O O . PHE A 1 77 ? -0.330 -3.907 -15.077 1.00 76.69 77 PHE A O 1
ATOM 589 N N . PRO A 1 78 ? -0.717 -5.966 -15.900 1.00 77.00 78 PRO A N 1
ATOM 590 C CA . PRO A 1 78 ? -2.167 -5.808 -15.916 1.00 77.00 78 PRO A CA 1
ATOM 591 C C . PRO A 1 78 ? -2.724 -5.654 -14.493 1.00 77.00 78 PRO A C 1
ATOM 593 O O . PRO A 1 78 ? -2.239 -6.301 -13.559 1.00 77.00 78 PRO A O 1
ATOM 596 N N . GLN A 1 79 ? -3.768 -4.829 -14.337 1.00 71.25 79 GLN A N 1
ATOM 597 C CA . GLN A 1 79 ? -4.408 -4.516 -13.044 1.00 71.25 79 GLN A CA 1
ATOM 598 C C . GLN A 1 79 ? -4.781 -5.760 -12.232 1.00 71.25 79 GLN A C 1
ATOM 600 O O . GLN A 1 79 ? -4.632 -5.788 -11.015 1.00 71.25 79 GLN A O 1
ATOM 605 N N . GLU A 1 80 ? -5.184 -6.816 -12.929 1.00 70.00 80 GLU A N 1
ATOM 606 C CA . GLU A 1 80 ? -5.558 -8.126 -12.388 1.00 70.00 80 GLU A CA 1
ATOM 607 C C . GLU A 1 80 ? -4.431 -8.808 -11.599 1.00 70.00 80 GLU A C 1
ATOM 609 O O . GLU A 1 80 ? -4.672 -9.644 -10.730 1.00 70.00 80 GLU A O 1
ATOM 614 N N . SER A 1 81 ? -3.183 -8.471 -11.925 1.00 69.31 81 SER A N 1
ATOM 615 C CA . SER A 1 81 ? -1.989 -9.046 -11.307 1.00 69.31 81 SER A CA 1
ATOM 616 C C . SER A 1 81 ? -1.387 -8.166 -10.214 1.00 69.31 81 SER A C 1
ATOM 618 O O . SER A 1 81 ? -0.478 -8.615 -9.519 1.00 69.31 81 SER A O 1
ATOM 620 N N . TRP A 1 82 ? -1.903 -6.951 -9.998 1.00 72.25 82 TRP A N 1
ATOM 621 C CA . TRP A 1 82 ? -1.324 -6.010 -9.036 1.00 72.25 82 TRP A CA 1
ATOM 622 C C . TRP A 1 82 ? -1.357 -6.521 -7.595 1.00 72.25 82 TRP A C 1
ATOM 624 O O . TRP A 1 82 ? -0.352 -6.412 -6.896 1.00 72.25 82 TRP A O 1
ATOM 634 N N . SER A 1 83 ? -2.454 -7.159 -7.189 1.00 63.69 83 SER A N 1
ATOM 635 C CA . SER A 1 83 ? -2.584 -7.786 -5.868 1.00 63.69 83 SER A CA 1
ATOM 636 C C . SER A 1 83 ? -1.694 -9.024 -5.701 1.00 63.69 83 SER A C 1
ATOM 638 O O . SER A 1 83 ? -1.258 -9.328 -4.600 1.00 63.69 83 SER A O 1
ATOM 640 N N . LYS A 1 84 ? -1.359 -9.728 -6.793 1.00 64.69 84 LYS A N 1
ATOM 641 C CA . LYS A 1 84 ? -0.542 -10.957 -6.755 1.00 64.69 84 LYS A CA 1
ATOM 642 C C . LYS A 1 84 ? 0.963 -10.704 -6.762 1.00 64.69 84 LYS A C 1
ATOM 644 O O . LYS A 1 84 ? 1.723 -11.530 -6.272 1.00 64.69 84 LYS A O 1
ATOM 649 N N . ILE A 1 85 ? 1.409 -9.591 -7.340 1.00 65.62 85 ILE A N 1
ATOM 650 C CA . ILE A 1 85 ? 2.841 -9.273 -7.477 1.00 65.62 85 ILE A CA 1
ATOM 651 C C . ILE A 1 85 ? 3.439 -8.776 -6.146 1.00 65.62 85 ILE A C 1
ATOM 653 O O . ILE A 1 85 ? 4.655 -8.806 -5.968 1.00 65.62 85 ILE A O 1
ATOM 657 N N . GLY A 1 86 ? 2.595 -8.355 -5.198 1.00 59.09 86 GLY A N 1
ATOM 658 C CA . GLY A 1 86 ? 3.010 -7.810 -3.904 1.00 59.09 86 GLY A CA 1
ATOM 659 C C . GLY A 1 86 ? 3.446 -8.828 -2.844 1.00 59.09 86 GLY A C 1
ATOM 660 O O . GLY A 1 86 ? 3.916 -8.402 -1.793 1.00 59.09 86 GLY A O 1
ATOM 661 N N . LEU A 1 87 ? 3.313 -10.139 -3.075 1.00 42.38 87 LEU A N 1
ATOM 662 C CA . LEU A 1 87 ? 3.475 -11.149 -2.023 1.00 42.38 87 LEU A CA 1
ATOM 663 C C . LEU A 1 87 ? 4.125 -12.441 -2.540 1.00 42.38 87 LEU A C 1
ATOM 665 O O . LEU A 1 87 ? 3.435 -13.302 -3.080 1.00 42.38 87 LEU A O 1
ATOM 669 N N . GLN A 1 88 ? 5.439 -12.572 -2.317 1.00 41.22 88 GLN A N 1
ATOM 670 C CA . GLN A 1 88 ? 6.104 -13.749 -1.725 1.00 41.22 88 GLN A CA 1
ATOM 671 C C . GLN A 1 88 ? 7.455 -13.346 -1.124 1.00 41.22 88 GLN A C 1
ATOM 673 O O . GLN A 1 88 ? 8.214 -12.607 -1.793 1.00 41.22 88 GLN A O 1
#

Organism: Nannochloropsis gaditana (strain CCMP526) (NCBI:txid1093141)